Protein AF-A0A928X921-F1 (afdb_monomer_lite)

Foldseek 3Di:
DVVLQVVLVVCVVVVAQEDEDQDPVCQVSNVVSNVVVVHNHHYYYPVVVD

pLDDT: mean 94.43, std 5.93, range [58.91, 97.88]

Structure (mmCIF, N/CA/C/O backbone):
data_AF-A0A928X921-F1
#
_entry.id   AF-A0A928X921-F1
#
loop_
_atom_site.group_PDB
_atom_site.id
_atom_site.type_symbol
_atom_site.label_atom_id
_atom_site.label_alt_id
_atom_site.label_comp_id
_atom_site.label_asym_id
_atom_site.label_entity_id
_atom_site.label_seq_id
_atom_site.pdbx_PDB_ins_code
_atom_site.Cartn_x
_atom_site.Cartn_y
_atom_site.Cartn_z
_atom_site.occupancy
_atom_site.B_iso_or_equiv
_atom_site.auth_seq_id
_atom_site.auth_comp_id
_atom_site.auth_asym_id
_atom_site.auth_atom_id
_atom_site.pdbx_PDB_model_num
ATOM 1 N N . MET A 1 1 ? 8.077 11.247 8.937 1.00 58.91 1 MET A N 1
ATOM 2 C CA . MET A 1 1 ? 7.084 10.159 9.120 1.00 58.91 1 MET A CA 1
ATOM 3 C C . MET A 1 1 ? 5.630 10.578 8.852 1.00 58.91 1 MET A C 1
ATOM 5 O O . MET A 1 1 ? 4.806 9.698 8.659 1.00 58.91 1 MET A O 1
ATOM 9 N N . GLU A 1 2 ? 5.297 11.871 8.757 1.00 79.81 2 GLU A N 1
ATOM 10 C CA . GLU A 1 2 ? 3.909 12.357 8.594 1.00 79.81 2 GLU A CA 1
ATOM 11 C C . GLU A 1 2 ? 3.184 11.863 7.321 1.00 79.81 2 GLU A C 1
ATOM 13 O O . GLU A 1 2 ? 2.011 11.496 7.365 1.00 79.81 2 GLU A O 1
ATOM 18 N N . ILE A 1 3 ? 3.886 11.799 6.184 1.00 90.06 3 ILE A N 1
ATOM 19 C CA . ILE A 1 3 ? 3.279 11.437 4.891 1.00 90.06 3 ILE A CA 1
ATOM 20 C C . ILE A 1 3 ? 2.805 9.977 4.853 1.00 90.06 3 ILE A C 1
ATOM 22 O O . ILE A 1 3 ? 1.753 9.691 4.284 1.00 90.06 3 ILE A O 1
ATOM 26 N N . ALA A 1 4 ? 3.553 9.052 5.460 1.00 87.69 4 ALA A N 1
ATOM 27 C CA . ALA A 1 4 ? 3.189 7.635 5.471 1.00 87.69 4 ALA A CA 1
ATOM 28 C C . ALA A 1 4 ? 1.907 7.391 6.286 1.00 87.69 4 ALA A C 1
ATOM 30 O O . ALA A 1 4 ? 1.002 6.712 5.807 1.00 87.69 4 ALA A O 1
ATOM 31 N N . GLY A 1 5 ? 1.792 8.021 7.463 1.00 90.88 5 GLY A N 1
ATOM 32 C CA . GLY A 1 5 ? 0.593 7.937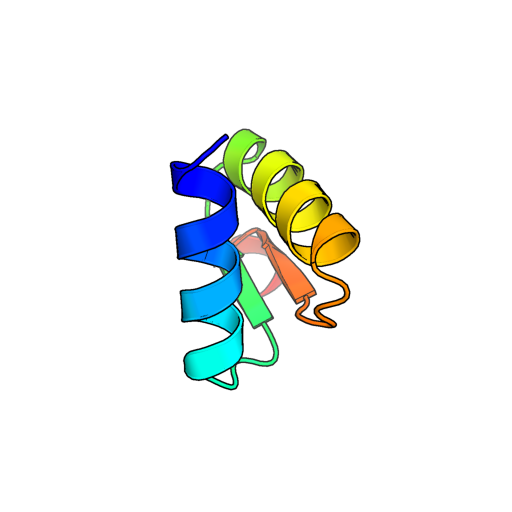 8.303 1.00 90.88 5 GLY A CA 1
ATOM 33 C C . GLY A 1 5 ? -0.651 8.493 7.608 1.00 90.88 5 GLY A C 1
ATOM 34 O O . GLY A 1 5 ? -1.676 7.819 7.554 1.00 90.88 5 GLY A O 1
ATOM 35 N N . LYS A 1 6 ? -0.538 9.667 6.967 1.00 94.88 6 LYS A N 1
ATOM 36 C CA . LYS A 1 6 ? -1.641 10.259 6.186 1.00 94.88 6 LYS A CA 1
ATOM 37 C C . LYS A 1 6 ? -2.130 9.336 5.066 1.00 94.88 6 LYS A C 1
ATOM 39 O O . LYS A 1 6 ? -3.333 9.200 4.860 1.00 94.88 6 LYS A O 1
ATOM 44 N N . LYS A 1 7 ? -1.215 8.678 4.346 1.00 95.50 7 LYS A N 1
ATOM 45 C CA . LYS A 1 7 ? -1.583 7.710 3.300 1.00 95.50 7 LYS A CA 1
ATOM 46 C C . LYS A 1 7 ? -2.309 6.497 3.881 1.00 95.50 7 LYS A C 1
ATOM 48 O O . LYS A 1 7 ? -3.339 6.113 3.339 1.00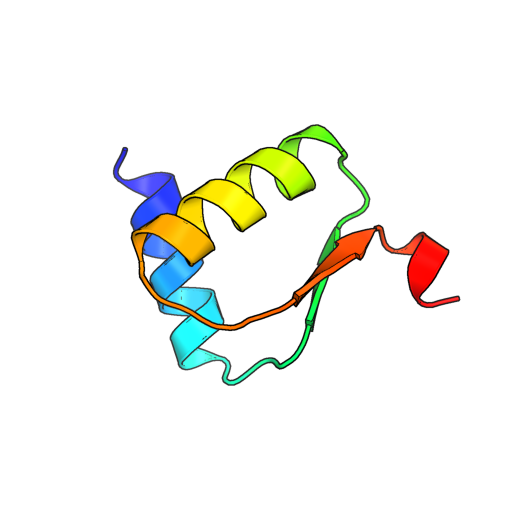 95.50 7 LYS A O 1
ATOM 53 N N . ALA A 1 8 ? -1.808 5.937 4.980 1.00 94.94 8 ALA A N 1
ATOM 54 C CA . ALA A 1 8 ? -2.423 4.792 5.644 1.00 94.94 8 ALA A CA 1
ATOM 55 C C . ALA A 1 8 ? -3.855 5.104 6.121 1.00 94.94 8 ALA A C 1
ATOM 57 O O . ALA A 1 8 ? -4.774 4.333 5.855 1.00 94.94 8 ALA A O 1
ATOM 58 N N . GLU A 1 9 ? -4.080 6.269 6.737 1.00 95.25 9 GLU A N 1
ATOM 59 C CA . GLU A 1 9 ? -5.429 6.696 7.128 1.00 95.25 9 GLU A CA 1
ATOM 60 C C . GLU A 1 9 ? -6.370 6.866 5.935 1.00 95.25 9 GLU A C 1
ATOM 62 O O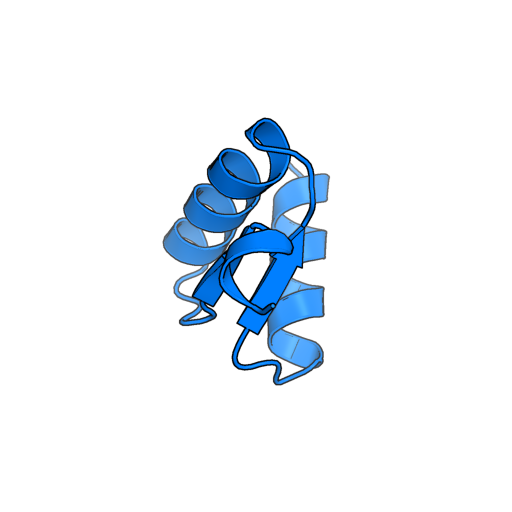 . GLU A 1 9 ? -7.528 6.458 6.007 1.00 95.25 9 GLU A O 1
ATOM 67 N N . ASN A 1 10 ? -5.892 7.458 4.839 1.00 96.81 10 ASN A N 1
ATOM 68 C CA . ASN A 1 10 ? -6.708 7.641 3.641 1.00 96.81 10 ASN A CA 1
ATOM 69 C C . ASN A 1 10 ? -7.092 6.298 3.008 1.00 96.81 10 ASN A C 1
ATOM 71 O O . ASN A 1 10 ? -8.243 6.128 2.618 1.00 96.81 10 ASN A O 1
ATOM 75 N N . ILE A 1 11 ? -6.164 5.336 2.968 1.00 96.81 11 ILE A N 1
ATOM 76 C CA . ILE A 1 11 ? -6.424 3.966 2.498 1.00 96.81 11 ILE A CA 1
ATOM 77 C C . ILE A 1 11 ? -7.455 3.269 3.396 1.00 96.81 11 ILE A C 1
ATOM 79 O O . ILE A 1 11 ? -8.390 2.646 2.906 1.00 96.81 11 ILE A O 1
ATOM 83 N N . LYS A 1 12 ? -7.350 3.426 4.721 1.00 95.69 12 LYS A N 1
ATOM 84 C CA . LYS A 1 12 ? -8.357 2.890 5.648 1.00 95.69 12 LYS A CA 1
ATOM 85 C C . LYS A 1 12 ? -9.736 3.506 5.406 1.00 95.69 12 LYS A C 1
ATOM 87 O O . LYS A 1 12 ? -10.732 2.792 5.373 1.00 95.69 12 LYS A O 1
ATOM 92 N N . LYS A 1 13 ? -9.800 4.832 5.243 1.00 97.44 13 LYS A N 1
ATOM 93 C CA . LYS A 1 13 ? -11.052 5.570 5.007 1.00 97.44 13 LYS A CA 1
ATOM 94 C C . LYS A 1 13 ? -11.693 5.232 3.665 1.00 97.44 13 LYS A C 1
ATOM 96 O O . LYS A 1 13 ? -12.910 5.324 3.561 1.00 97.44 13 LYS A O 1
ATOM 101 N N . SER A 1 14 ? -10.908 4.851 2.657 1.00 97.50 14 SER A N 1
ATOM 102 C CA . SER A 1 14 ? -11.458 4.452 1.362 1.00 97.50 14 SER A CA 1
ATOM 103 C C . SER A 1 14 ? -12.151 3.090 1.402 1.00 97.50 14 SER A C 1
ATOM 105 O O . SER A 1 14 ? -12.889 2.784 0.473 1.00 97.50 14 SER A O 1
ATOM 107 N N . GLY A 1 15 ? -11.906 2.270 2.433 1.00 96.06 15 GLY A N 1
ATOM 108 C CA . GLY A 1 15 ? -12.454 0.914 2.529 1.00 96.06 15 GLY A CA 1
ATOM 109 C C . GLY A 1 15 ? -11.980 -0.004 1.400 1.00 96.06 15 GLY A C 1
ATOM 110 O O . GLY A 1 15 ? -12.704 -0.911 1.013 1.00 96.06 15 GLY A O 1
ATOM 111 N N . ALA A 1 16 ? -10.803 0.268 0.829 1.00 96.50 16 ALA A N 1
ATOM 112 C CA . ALA A 1 16 ? -10.289 -0.500 -0.297 1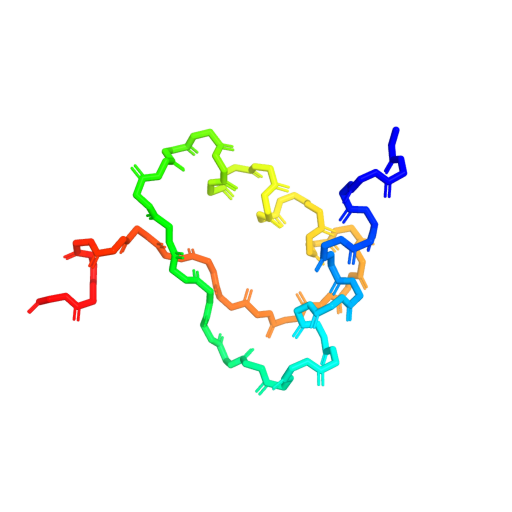.00 96.50 16 ALA A CA 1
ATOM 113 C C . ALA A 1 16 ? -9.646 -1.807 0.186 1.00 96.50 16 ALA A C 1
ATOM 115 O O . ALA A 1 16 ? -8.795 -1.788 1.079 1.00 96.50 16 ALA A O 1
ATOM 116 N N . ASP A 1 17 ? -9.993 -2.915 -0.467 1.00 95.94 17 ASP A N 1
ATOM 117 C CA . ASP A 1 17 ? -9.369 -4.220 -0.221 1.00 95.94 17 ASP A CA 1
ATOM 118 C C . ASP A 1 17 ? -7.943 -4.283 -0.790 1.00 95.94 17 ASP A C 1
ATOM 120 O O . ASP A 1 17 ? -7.054 -4.919 -0.219 1.00 95.94 17 ASP A O 1
ATOM 124 N N . VAL A 1 18 ? -7.708 -3.575 -1.902 1.00 97.12 18 VAL A N 1
ATOM 125 C CA . VAL A 1 18 ? -6.434 -3.566 -2.630 1.00 97.12 18 VAL A CA 1
ATOM 126 C C . VAL A 1 18 ? -6.037 -2.142 -3.022 1.00 97.12 18 VAL A C 1
ATOM 128 O O . VAL A 1 18 ? -6.834 -1.378 -3.565 1.00 97.12 18 VAL A O 1
ATOM 131 N N . VAL A 1 19 ? -4.765 -1.804 -2.813 1.00 97.56 19 VAL A N 1
ATOM 132 C CA . VAL A 1 19 ? -4.105 -0.605 -3.339 1.00 97.56 19 VAL A CA 1
ATOM 133 C C . VAL A 1 19 ? -3.079 -1.028 -4.386 1.00 97.56 19 VAL A C 1
ATOM 135 O O . VAL A 1 19 ? -2.123 -1.747 -4.092 1.00 97.56 19 VAL A O 1
ATOM 138 N N . ALA A 1 20 ? -3.260 -0.554 -5.616 1.00 97.50 20 ALA A N 1
ATOM 139 C CA . ALA A 1 20 ? -2.365 -0.845 -6.730 1.00 97.50 20 ALA A CA 1
ATOM 140 C C . ALA A 1 20 ? -1.361 0.293 -6.966 1.00 97.50 20 ALA A C 1
ATOM 142 O O . ALA A 1 20 ? -1.697 1.474 -6.858 1.00 97.50 20 ALA A O 1
ATOM 143 N N . THR A 1 21 ? -0.123 -0.039 -7.330 1.00 96.94 21 THR A N 1
ATOM 144 C CA . THR A 1 21 ? 0.887 0.950 -7.741 1.00 96.94 21 THR A CA 1
ATOM 145 C C . THR A 1 21 ? 1.859 0.370 -8.766 1.00 96.94 21 THR A C 1
ATOM 147 O O . THR A 1 21 ? 2.114 -0.826 -8.774 1.00 96.94 21 THR A O 1
ATOM 150 N N . ALA A 1 22 ? 2.418 1.205 -9.641 1.00 97.56 22 ALA A N 1
ATOM 151 C CA . ALA A 1 22 ? 3.452 0.803 -10.603 1.00 97.56 22 ALA A CA 1
ATOM 152 C C . ALA A 1 22 ? 4.886 1.059 -10.092 1.00 97.56 22 ALA A C 1
ATOM 154 O O . ALA A 1 22 ? 5.854 0.908 -10.829 1.00 97.56 22 ALA A O 1
ATOM 155 N N . CYS A 1 23 ? 5.037 1.514 -8.843 1.00 97.56 23 CYS A N 1
ATOM 156 C CA . CYS A 1 23 ? 6.332 1.866 -8.269 1.00 97.56 23 CYS A CA 1
ATOM 157 C C . CYS A 1 23 ? 6.751 0.837 -7.204 1.00 97.56 23 CYS A C 1
ATOM 159 O O . CYS A 1 23 ? 6.138 0.800 -6.132 1.00 97.56 23 CYS A O 1
ATOM 161 N N . PRO A 1 24 ? 7.827 0.056 -7.423 1.00 94.81 24 PRO A N 1
ATOM 162 C CA . PRO A 1 24 ? 8.311 -0.927 -6.449 1.00 94.81 24 PRO A CA 1
ATOM 163 C C . PRO A 1 24 ? 8.644 -0.320 -5.079 1.00 94.81 24 PRO A C 1
ATOM 165 O O . PRO A 1 24 ? 8.315 -0.890 -4.040 1.00 94.81 24 PRO A O 1
ATOM 168 N N . GLY A 1 25 ? 9.224 0.885 -5.059 1.00 96.25 25 GLY A N 1
ATOM 169 C CA . GLY A 1 25 ? 9.501 1.603 -3.813 1.00 96.25 25 GLY A CA 1
ATOM 170 C C . GLY A 1 25 ? 8.226 1.974 -3.051 1.00 96.25 25 GLY A C 1
ATOM 171 O O . GLY A 1 25 ? 8.185 1.878 -1.823 1.00 96.25 25 GLY A O 1
ATOM 172 N N . CYS A 1 26 ? 7.153 2.335 -3.765 1.00 95.88 26 CYS A N 1
ATOM 173 C CA . CYS A 1 26 ? 5.858 2.593 -3.142 1.00 95.88 26 CYS A CA 1
ATOM 174 C C . CYS A 1 26 ? 5.249 1.325 -2.548 1.00 95.88 26 CYS A C 1
ATOM 176 O O . CYS A 1 26 ? 4.671 1.419 -1.473 1.00 95.88 26 CYS A O 1
ATOM 178 N N . ILE A 1 27 ? 5.415 0.160 -3.182 1.00 96.81 27 ILE A N 1
ATOM 179 C CA . ILE A 1 27 ? 4.941 -1.114 -2.620 1.00 96.81 27 ILE A CA 1
ATOM 180 C C . ILE A 1 27 ? 5.558 -1.339 -1.240 1.00 96.81 27 ILE A C 1
ATOM 182 O O . ILE A 1 27 ? 4.831 -1.561 -0.276 1.00 96.81 27 ILE A O 1
ATOM 186 N N . ILE A 1 28 ? 6.883 -1.223 -1.130 1.00 95.50 28 ILE A N 1
ATOM 187 C CA . ILE A 1 28 ? 7.604 -1.446 0.132 1.00 95.50 28 ILE A CA 1
ATOM 188 C C . ILE A 1 28 ? 7.141 -0.451 1.204 1.00 95.50 28 ILE A C 1
ATOM 190 O O . ILE A 1 28 ? 6.789 -0.852 2.311 1.00 95.50 28 ILE A O 1
ATOM 194 N N . GLN A 1 29 ? 7.089 0.842 0.868 1.00 95.38 29 GLN A N 1
ATOM 195 C CA . GLN A 1 29 ? 6.700 1.898 1.810 1.00 95.38 29 GLN A CA 1
ATOM 196 C C . GLN A 1 29 ? 5.235 1.801 2.252 1.00 95.38 29 GLN A C 1
ATOM 198 O O . GLN A 1 29 ? 4.927 2.041 3.416 1.00 95.38 29 GLN A O 1
ATOM 203 N N . LEU A 1 30 ? 4.322 1.454 1.341 1.00 96.31 30 LEU A N 1
ATOM 204 C CA . LEU A 1 30 ? 2.908 1.288 1.668 1.00 96.31 30 LEU A CA 1
ATOM 205 C C . LEU A 1 30 ? 2.691 0.039 2.520 1.00 96.31 30 LEU A C 1
ATOM 207 O O . LEU A 1 30 ? 1.987 0.128 3.519 1.00 96.31 30 LEU A O 1
ATOM 211 N N . LYS A 1 31 ? 3.328 -1.092 2.182 1.00 95.75 31 LYS A N 1
ATOM 212 C CA . LYS A 1 31 ? 3.248 -2.316 2.994 1.00 95.75 31 LYS A CA 1
ATOM 213 C C . LYS A 1 31 ? 3.746 -2.077 4.418 1.00 95.75 31 LYS A C 1
ATOM 215 O O . LYS A 1 31 ? 3.032 -2.403 5.359 1.00 95.75 31 LYS A O 1
ATOM 220 N N . ASP A 1 32 ? 4.917 -1.459 4.583 1.00 95.31 32 ASP A N 1
ATOM 221 C CA . ASP A 1 32 ? 5.458 -1.120 5.908 1.00 95.31 32 ASP A CA 1
ATOM 222 C C . ASP A 1 32 ? 4.537 -0.146 6.665 1.00 95.31 32 ASP A C 1
ATOM 224 O O . ASP A 1 32 ? 4.194 -0.385 7.822 1.00 95.31 32 ASP A O 1
ATOM 228 N N . GLY A 1 33 ? 4.063 0.915 6.002 1.00 94.94 33 GLY A N 1
ATOM 229 C CA . GLY A 1 33 ? 3.174 1.904 6.612 1.00 94.94 33 GLY A CA 1
ATOM 230 C C . GLY A 1 33 ? 1.829 1.325 7.065 1.00 94.94 33 GLY A C 1
ATOM 231 O O . GLY A 1 33 ? 1.381 1.616 8.173 1.00 94.94 33 GLY A O 1
ATOM 232 N N . LEU A 1 34 ? 1.201 0.482 6.241 1.00 95.56 34 LEU A N 1
ATOM 233 C CA . LEU A 1 34 ? -0.065 -0.182 6.567 1.00 95.56 34 LEU A CA 1
ATOM 234 C C . LEU A 1 34 ? 0.113 -1.220 7.677 1.00 95.56 34 LEU A C 1
ATOM 236 O O . LEU A 1 34 ? -0.698 -1.260 8.602 1.00 95.56 34 LEU A O 1
ATOM 240 N N . HIS A 1 35 ? 1.205 -1.990 7.638 1.00 94.31 35 HIS A N 1
ATOM 241 C CA . HIS A 1 35 ? 1.535 -2.964 8.677 1.00 94.31 35 HIS A CA 1
ATOM 242 C C . HIS A 1 35 ? 1.706 -2.292 10.044 1.00 94.31 35 HIS A C 1
ATOM 244 O O . HIS A 1 35 ? 1.077 -2.702 11.018 1.00 94.31 35 HIS A O 1
ATOM 250 N N . ARG A 1 36 ? 2.477 -1.198 10.116 1.00 93.75 36 ARG A N 1
ATOM 251 C CA . ARG A 1 36 ? 2.652 -0.415 11.354 1.00 93.75 36 ARG A CA 1
ATOM 252 C C . ARG A 1 36 ? 1.351 0.202 11.866 1.00 93.75 36 ARG A C 1
ATOM 254 O O . ARG A 1 36 ? 1.206 0.390 13.068 1.00 93.75 36 ARG A O 1
ATOM 261 N N . ALA A 1 37 ? 0.424 0.526 10.968 1.00 93.00 37 ALA A N 1
ATOM 262 C CA . ALA A 1 37 ? -0.885 1.077 11.308 1.00 93.00 37 ALA A CA 1
ATOM 263 C C . ALA A 1 37 ? -1.941 0.002 11.643 1.00 93.00 37 ALA A C 1
ATOM 265 O O . ALA A 1 37 ? -3.080 0.353 11.952 1.00 93.00 37 ALA A O 1
ATOM 266 N N . GLY A 1 38 ? -1.595 -1.292 11.571 1.00 94.50 38 GLY A N 1
ATOM 267 C CA . GLY A 1 38 ? -2.522 -2.400 11.818 1.00 94.50 38 GLY A CA 1
ATOM 268 C C . GLY A 1 38 ? -3.654 -2.497 10.789 1.00 94.50 38 GLY A C 1
ATOM 269 O O . GLY A 1 38 ? -4.734 -2.992 11.107 1.00 94.50 38 GLY A O 1
ATOM 270 N N . ILE A 1 39 ? -3.441 -1.983 9.574 1.00 95.44 39 ILE A N 1
ATOM 271 C CA . ILE A 1 39 ? -4.440 -1.967 8.501 1.00 95.44 39 ILE A CA 1
ATOM 272 C C . ILE A 1 39 ? -4.215 -3.169 7.588 1.00 95.44 39 ILE A C 1
ATOM 274 O O . ILE A 1 39 ? -3.116 -3.376 7.076 1.00 95.44 39 ILE A O 1
ATOM 278 N N . GLN A 1 40 ? -5.276 -3.940 7.358 1.00 92.44 40 GLN A N 1
ATOM 279 C CA . GLN A 1 40 ? -5.257 -5.130 6.510 1.00 92.44 40 GLN A CA 1
ATOM 280 C C . GLN A 1 40 ? -5.759 -4.806 5.096 1.00 92.44 40 GLN A C 1
ATOM 282 O O . GLN A 1 40 ? -6.843 -5.220 4.707 1.00 92.44 40 GLN A O 1
ATOM 287 N N . THR A 1 41 ? -4.969 -4.042 4.340 1.00 96.81 41 THR A N 1
ATOM 288 C CA . THR A 1 41 ? -5.211 -3.766 2.912 1.00 96.81 41 THR A CA 1
ATOM 289 C C . THR A 1 41 ? -4.061 -4.345 2.096 1.00 96.81 41 THR A C 1
ATOM 291 O O . THR A 1 41 ? -2.892 -4.138 2.439 1.00 96.81 41 THR A O 1
ATOM 294 N N . GLU A 1 42 ? -4.363 -5.052 1.007 1.00 97.19 42 GLU A N 1
ATOM 295 C CA . GLU A 1 42 ? -3.326 -5.604 0.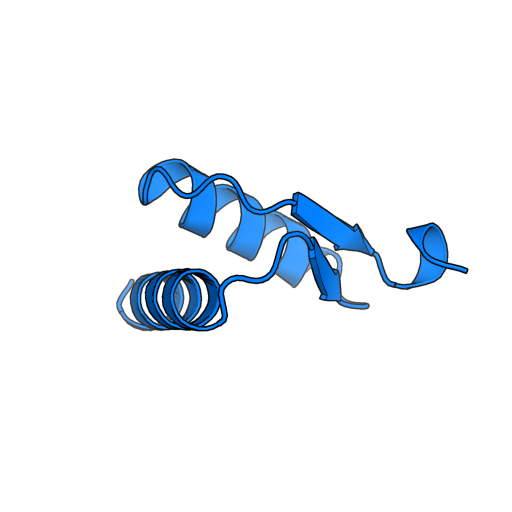138 1.00 97.19 42 GLU A CA 1
ATOM 296 C C . GLU A 1 42 ? -2.679 -4.507 -0.710 1.00 97.19 42 GLU A C 1
ATOM 298 O O . GLU A 1 42 ? -3.348 -3.626 -1.244 1.00 97.19 42 GLU A O 1
ATOM 303 N N . VAL A 1 43 ? -1.360 -4.582 -0.890 1.00 97.75 43 VAL A N 1
ATOM 304 C CA . VAL A 1 43 ? -0.634 -3.708 -1.821 1.00 97.75 43 VAL A CA 1
ATOM 305 C C . VAL A 1 43 ? -0.031 -4.555 -2.929 1.00 97.75 43 VAL A C 1
ATOM 307 O O . VAL A 1 43 ? 0.802 -5.424 -2.648 1.00 97.75 43 VAL A O 1
ATOM 310 N N . LYS A 1 44 ? -0.428 -4.275 -4.173 1.00 97.75 44 LYS A N 1
ATOM 311 C CA . LYS A 1 44 ? -0.022 -5.026 -5.371 1.00 97.75 44 LYS A CA 1
ATOM 312 C C . LYS A 1 44 ? 0.600 -4.117 -6.423 1.00 97.75 44 LYS A C 1
ATOM 314 O O . LYS A 1 44 ? 0.271 -2.929 -6.518 1.00 97.75 44 LYS A O 1
ATOM 319 N N . HIS A 1 45 ? 1.501 -4.671 -7.224 1.00 97.88 45 HIS A N 1
ATOM 320 C CA . HIS A 1 45 ? 1.909 -4.036 -8.462 1.00 97.88 45 HIS A CA 1
ATOM 321 C C . HIS A 1 45 ? 0.743 -4.063 -9.454 1.00 97.88 45 HIS A C 1
ATOM 323 O O . HIS A 1 45 ? 0.015 -5.050 -9.527 1.00 97.88 45 HIS A O 1
ATOM 329 N N . VAL A 1 46 ? 0.570 -3.008 -10.253 1.00 97.00 46 VAL A N 1
ATOM 330 C CA . VAL A 1 46 ? -0.532 -2.938 -11.238 1.00 97.00 46 VAL A CA 1
ATOM 331 C C . VAL A 1 46 ? -0.554 -4.124 -12.212 1.00 97.00 46 VAL A C 1
ATOM 333 O O . VAL A 1 46 ? -1.626 -4.531 -12.632 1.00 97.00 46 VAL A O 1
ATOM 336 N N . VAL A 1 47 ? 0.605 -4.714 -12.524 1.00 96.81 47 VAL A N 1
ATOM 337 C CA . VAL A 1 47 ? 0.708 -5.887 -13.420 1.00 96.81 47 VAL A CA 1
ATOM 338 C C . VAL A 1 47 ? 0.215 -7.190 -12.794 1.00 96.81 47 VAL A C 1
ATOM 340 O O . VAL A 1 47 ? -0.074 -8.121 -13.523 1.00 96.81 47 VAL A O 1
ATOM 343 N N . GLU A 1 48 ? 0.121 -7.275 -11.466 1.00 95.56 48 GLU A N 1
ATOM 344 C CA . GLU A 1 48 ? -0.430 -8.454 -10.779 1.00 95.56 48 GLU A CA 1
ATOM 345 C C . GLU A 1 48 ? -1.968 -8.482 -10.840 1.00 95.56 48 GLU A C 1
ATOM 347 O O . GLU A 1 48 ? -2.585 -9.446 -10.396 1.00 95.56 48 GLU A O 1
ATOM 352 N N . LEU A 1 49 ? -2.587 -7.398 -11.327 1.00 93.88 49 LEU A N 1
ATOM 353 C CA . LEU A 1 49 ? -4.037 -7.220 -11.431 1.00 93.88 49 LEU A CA 1
ATOM 354 C C . LEU A 1 49 ? -4.562 -7.304 -12.873 1.00 93.88 49 LEU A C 1
ATOM 356 O O . LEU A 1 49 ? -5.767 -7.157 -13.073 1.00 93.88 49 LEU A O 1
ATOM 360 N N . LEU A 1 50 ? -3.672 -7.478 -13.853 1.00 89.94 50 LEU A N 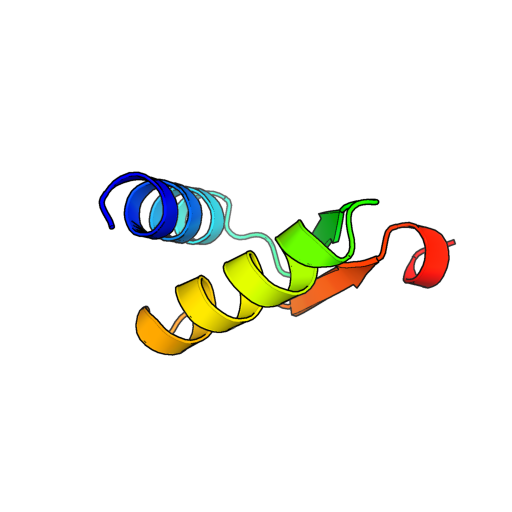1
ATOM 361 C CA . LEU A 1 50 ? -3.988 -7.634 -15.276 1.00 89.94 50 LEU A CA 1
ATOM 362 C C . LEU A 1 50 ? -3.919 -9.114 -15.658 1.00 89.94 50 LEU A C 1
ATOM 364 O O . LEU A 1 50 ? -4.780 -9.535 -16.459 1.00 89.94 50 LEU A O 1
#

Radius of gyration: 10.25 Å; chains: 1; bounding box: 22×21×27 Å

Secondary structure (DSSP, 8-state):
-HHHHHHHHHHHHHT-SEEEES-HHHHHHHHHHHHHTT---EEEEGGGG-

Sequence (50 aa):
MEIAGKKAENIKKSGADVVATACPGCIIQLKDGLHRAGIQTEVKHVVELL